Protein AF-A0A518HCB3-F1 (afdb_monomer_lite)

pLDDT: mean 85.53, std 12.48, range [46.75, 97.56]

Radius of gyration: 15.53 Å; chains: 1; bounding box: 43×27×36 Å

Foldseek 3Di:
DDDEPAFKDKAAAPPDPWDAGLQQRATFDKDGQDFDQPDDVCVVVVHTGGIIMTGHPCCPPPLSVVSVVLVVCLVPDPDPVVNVVSLVVSVVSSPVPPPPVRHDQRPVSD

Secondary structure (DSSP, 8-state):
---BTTTEEEE-TTT-S--B-TTT-PBPEEEEEEEE-SSHHHHHTT--EEEEEEE-TTTTSHHHHHHHHHHHHHHH-S-HHHHHHHHHHHHHHHHHHS-TTT-PPPTT--

Sequence (110 aa):
MHHKGYDIIYAEPGELDEARCRVCGTACDARRDVPTAAGLAESMAGSKRRRDVFTCPHAATEWHVLALKLVQEIERTPSKRLAELMRLDLRDLLSEHVPDDARHAPEWLG

Structure (mmCIF, N/CA/C/O backbone):
data_AF-A0A518HCB3-F1
#
_entry.id   AF-A0A518HCB3-F1
#
loop_
_atom_site.group_PDB
_atom_site.id
_atom_site.type_symbol
_atom_site.label_atom_id
_atom_site.label_alt_id
_atom_site.label_comp_id
_atom_site.label_asym_id
_atom_site.label_entity_id
_atom_site.label_seq_id
_atom_site.pdbx_PDB_ins_code
_atom_site.Cartn_x
_atom_site.Cartn_y
_atom_site.Cartn_z
_atom_site.occupancy
_atom_site.B_iso_or_equiv
_atom_site.auth_seq_id
_atom_site.auth_comp_id
_atom_site.auth_asym_id
_atom_site.auth_atom_id
_atom_site.pdbx_PDB_model_num
ATOM 1 N N . MET A 1 1 ? 2.689 8.974 -2.000 1.00 59.81 1 MET A N 1
ATOM 2 C CA . MET A 1 1 ? 4.049 8.770 -1.448 1.00 59.81 1 MET A CA 1
ATOM 3 C C . MET A 1 1 ? 4.224 7.275 -1.265 1.00 59.81 1 MET A C 1
ATOM 5 O O . MET A 1 1 ? 3.309 6.679 -0.720 1.00 59.81 1 MET A O 1
ATOM 9 N N . HIS A 1 2 ? 5.316 6.687 -1.757 1.00 77.81 2 HIS A N 1
ATOM 10 C CA . HIS A 1 2 ? 5.535 5.238 -1.682 1.00 77.81 2 HIS A CA 1
ATOM 11 C C . HIS A 1 2 ? 6.249 4.840 -0.385 1.00 77.81 2 HIS A C 1
ATOM 13 O O . HIS A 1 2 ? 7.169 5.532 0.056 1.00 77.81 2 HIS A O 1
ATOM 19 N N . HIS A 1 3 ? 5.857 3.712 0.195 1.00 82.00 3 HIS A N 1
ATOM 20 C CA . HIS A 1 3 ? 6.373 3.146 1.432 1.00 82.00 3 HIS A CA 1
ATOM 21 C C . HIS A 1 3 ? 7.077 1.824 1.143 1.00 82.00 3 HIS A C 1
ATOM 23 O O . HIS A 1 3 ? 6.462 0.803 0.811 1.00 82.00 3 HIS A O 1
ATOM 29 N N . LYS A 1 4 ? 8.408 1.867 1.265 1.00 82.38 4 LYS A N 1
ATOM 30 C CA . LYS A 1 4 ? 9.299 0.743 0.973 1.00 82.38 4 LYS A CA 1
ATOM 31 C C . LYS A 1 4 ? 8.882 -0.496 1.760 1.00 82.38 4 LYS A C 1
ATOM 33 O O . LYS A 1 4 ? 8.746 -0.438 2.976 1.00 82.38 4 LYS A O 1
ATOM 38 N N . GLY A 1 5 ? 8.723 -1.610 1.052 1.00 80.88 5 GLY A N 1
ATOM 39 C CA . GLY A 1 5 ? 8.338 -2.895 1.630 1.00 80.88 5 GLY A CA 1
ATOM 40 C C . GLY A 1 5 ? 6.830 -3.113 1.754 1.00 80.88 5 GLY A C 1
ATOM 41 O O . GLY A 1 5 ? 6.442 -4.239 2.035 1.00 80.88 5 GLY A O 1
ATOM 42 N N . TYR A 1 6 ? 5.996 -2.097 1.497 1.00 86.88 6 TYR A N 1
ATOM 43 C CA . TYR A 1 6 ? 4.535 -2.219 1.503 1.00 86.88 6 TYR A CA 1
ATOM 44 C C . TYR A 1 6 ? 3.956 -2.061 0.097 1.00 86.88 6 TYR A C 1
ATOM 46 O O . TYR A 1 6 ? 3.436 -3.016 -0.480 1.00 86.88 6 TYR A O 1
ATOM 54 N N . ASP A 1 7 ? 4.075 -0.847 -0.444 1.00 87.50 7 ASP A N 1
ATOM 55 C CA . ASP A 1 7 ? 3.473 -0.430 -1.716 1.00 87.50 7 ASP A CA 1
ATOM 56 C C . ASP A 1 7 ? 4.511 -0.240 -2.836 1.00 87.50 7 ASP A C 1
ATOM 58 O O . ASP A 1 7 ? 4.148 -0.031 -3.994 1.00 87.50 7 ASP A O 1
ATOM 62 N N . ILE A 1 8 ? 5.799 -0.348 -2.489 1.00 91.25 8 ILE A N 1
ATOM 63 C CA . ILE A 1 8 ? 6.925 -0.375 -3.418 1.00 91.25 8 ILE A CA 1
ATOM 64 C C . ILE A 1 8 ? 7.955 -1.419 -2.980 1.00 91.25 8 ILE A C 1
ATOM 66 O O . ILE A 1 8 ? 8.380 -1.462 -1.818 1.00 91.25 8 ILE A O 1
ATOM 70 N N . ILE A 1 9 ? 8.371 -2.259 -3.923 1.00 90.88 9 ILE A N 1
ATOM 71 C CA . ILE A 1 9 ? 9.330 -3.348 -3.727 1.00 90.88 9 ILE A CA 1
ATOM 72 C C . ILE A 1 9 ? 10.496 -3.132 -4.691 1.00 90.88 9 ILE A C 1
ATOM 74 O O . ILE A 1 9 ? 10.296 -2.800 -5.858 1.00 90.88 9 ILE A O 1
ATOM 78 N N . TYR A 1 10 ? 11.714 -3.308 -4.184 1.00 89.88 10 TYR A N 1
ATOM 79 C CA . TYR A 1 10 ? 12.944 -3.243 -4.966 1.00 89.88 10 TYR A CA 1
ATOM 80 C C . TYR A 1 10 ? 13.576 -4.628 -4.973 1.00 89.88 10 TYR A C 1
ATOM 82 O O . TYR A 1 10 ? 13.774 -5.189 -3.896 1.00 89.88 10 TYR A O 1
ATOM 90 N N . ALA A 1 11 ? 13.917 -5.132 -6.152 1.00 89.69 11 ALA A N 1
ATOM 91 C CA . ALA A 1 11 ? 14.587 -6.414 -6.336 1.00 89.69 11 ALA A CA 1
ATOM 92 C C . ALA A 1 11 ? 15.842 -6.239 -7.201 1.00 89.69 11 ALA A C 1
ATOM 94 O O . ALA A 1 11 ? 15.998 -5.221 -7.891 1.00 89.69 11 ALA A O 1
ATOM 95 N N . GLU A 1 12 ? 16.760 -7.198 -7.145 1.00 88.88 12 GLU A N 1
ATOM 96 C CA . GLU A 1 12 ? 17.837 -7.272 -8.131 1.00 88.88 12 GLU A CA 1
ATOM 97 C C . GLU A 1 12 ? 17.250 -7.553 -9.532 1.00 88.88 12 GLU A C 1
ATOM 99 O O . GLU A 1 12 ? 16.175 -8.153 -9.642 1.00 88.88 12 GLU A O 1
ATOM 104 N N . PRO A 1 13 ? 17.906 -7.100 -10.617 1.00 89.12 13 PRO A N 1
ATOM 105 C CA . PRO A 1 13 ? 17.405 -7.320 -11.970 1.00 89.12 13 PRO A CA 1
ATOM 106 C C . PRO A 1 13 ? 17.149 -8.805 -12.260 1.00 89.12 13 PRO A C 1
ATOM 108 O O . PRO A 1 13 ? 18.062 -9.626 -12.179 1.00 89.12 13 PRO A O 1
ATOM 111 N N . GLY A 1 14 ? 15.907 -9.144 -12.605 1.00 88.19 14 GLY A N 1
ATOM 112 C CA . GLY A 1 14 ? 15.481 -10.513 -12.90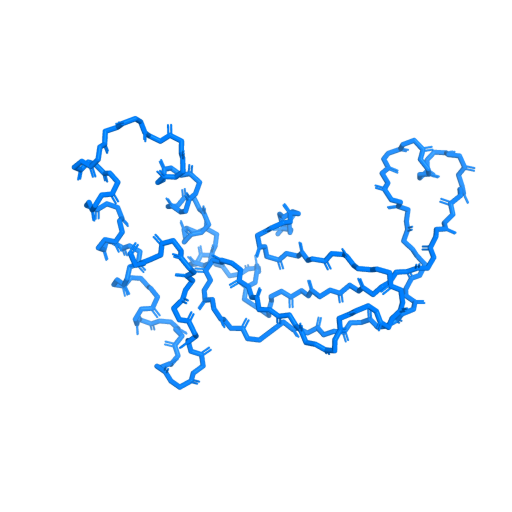9 1.00 88.19 14 GLY A CA 1
ATOM 113 C C . GLY A 1 14 ? 15.272 -11.424 -11.693 1.00 88.19 14 GLY A C 1
ATOM 114 O O . GLY A 1 14 ? 15.034 -12.611 -11.880 1.00 88.19 14 GLY A O 1
ATOM 115 N N . GLU A 1 15 ? 15.347 -10.910 -10.462 1.00 91.06 15 GLU A N 1
ATOM 116 C CA . GLU A 1 15 ? 15.122 -11.711 -9.246 1.00 91.06 15 GLU A CA 1
ATOM 117 C C . GLU A 1 15 ? 13.646 -12.087 -9.052 1.00 91.06 15 GLU A C 1
ATOM 119 O O . GLU A 1 15 ? 13.337 -13.191 -8.610 1.00 91.06 15 GLU A O 1
ATOM 124 N N . LEU A 1 16 ? 12.730 -11.170 -9.377 1.00 89.31 16 LEU A N 1
ATOM 125 C CA . LEU A 1 16 ? 11.286 -11.370 -9.246 1.00 89.31 16 LEU A CA 1
ATOM 126 C C . LEU A 1 16 ? 10.605 -11.167 -10.594 1.00 89.31 16 LEU A C 1
ATOM 128 O O . LEU A 1 16 ? 10.747 -10.106 -11.191 1.00 89.31 16 LEU A O 1
ATOM 132 N N . ASP A 1 17 ? 9.809 -12.121 -11.066 1.00 88.56 17 ASP A N 1
ATOM 133 C CA . ASP A 1 17 ? 9.012 -11.930 -12.288 1.00 88.56 17 ASP A CA 1
ATOM 134 C C . ASP A 1 17 ? 7.781 -11.051 -12.033 1.00 88.56 17 ASP A C 1
ATOM 136 O O . ASP A 1 17 ? 7.451 -10.170 -12.828 1.00 88.56 17 ASP A O 1
ATOM 140 N N . GLU A 1 18 ? 7.163 -11.218 -10.869 1.00 89.81 18 GLU A N 1
ATOM 141 C CA . GLU A 1 18 ? 5.994 -10.466 -10.436 1.00 89.81 18 GLU A CA 1
ATOM 142 C C . GLU A 1 18 ? 6.106 -10.130 -8.949 1.00 89.81 18 GLU A C 1
ATOM 144 O O . GLU A 1 18 ? 6.746 -10.836 -8.169 1.00 89.81 18 GLU A O 1
ATOM 149 N N . ALA A 1 19 ? 5.448 -9.048 -8.542 1.00 91.12 19 ALA A N 1
ATOM 150 C CA . ALA A 1 19 ? 5.301 -8.693 -7.141 1.00 91.12 19 ALA A CA 1
ATOM 151 C C . ALA A 1 19 ? 3.884 -8.187 -6.880 1.00 91.12 19 ALA A C 1
ATOM 153 O O . ALA A 1 19 ? 3.231 -7.626 -7.762 1.00 91.12 19 ALA A O 1
ATOM 154 N N . ARG A 1 20 ? 3.416 -8.367 -5.647 1.00 90.81 20 ARG A N 1
ATOM 155 C CA . ARG A 1 20 ? 2.103 -7.901 -5.197 1.00 90.81 20 ARG A CA 1
ATOM 156 C C . ARG A 1 20 ? 2.253 -6.901 -4.068 1.00 90.81 20 ARG A C 1
ATOM 158 O O . ARG A 1 20 ? 3.183 -6.987 -3.265 1.00 90.81 20 ARG A O 1
ATOM 165 N N . CYS A 1 21 ? 1.320 -5.961 -4.003 1.00 91.81 21 CYS A N 1
ATOM 166 C CA . CYS A 1 21 ? 1.261 -4.995 -2.921 1.00 91.81 21 CYS A CA 1
ATOM 167 C C . CYS A 1 21 ? 0.950 -5.712 -1.603 1.00 91.81 21 CYS A C 1
ATOM 169 O O . CYS A 1 21 ? -0.033 -6.448 -1.516 1.00 91.81 21 CYS A O 1
ATOM 171 N N . ARG A 1 22 ? 1.731 -5.453 -0.549 1.00 90.69 22 ARG A N 1
ATOM 172 C CA . ARG A 1 22 ? 1.487 -6.059 0.773 1.00 90.69 22 ARG A CA 1
ATOM 173 C C . ARG A 1 22 ? 0.306 -5.445 1.523 1.00 90.69 22 ARG A C 1
ATOM 175 O O . ARG A 1 22 ? -0.071 -5.965 2.566 1.00 90.69 22 ARG A O 1
ATOM 182 N N . VAL A 1 23 ? -0.248 -4.346 1.005 1.00 92.62 23 VAL A N 1
ATOM 183 C CA . VAL A 1 23 ? -1.405 -3.641 1.574 1.00 92.62 23 VAL A CA 1
ATOM 184 C C . VAL A 1 23 ? -2.705 -4.156 0.967 1.00 92.62 23 VAL A C 1
ATOM 186 O O . VAL A 1 23 ? -3.590 -4.584 1.696 1.00 92.62 23 VAL A O 1
ATOM 189 N N . CYS A 1 24 ? -2.822 -4.126 -0.363 1.00 92.50 24 CYS A N 1
ATOM 190 C CA . CYS A 1 24 ? -4.080 -4.414 -1.055 1.00 92.50 24 CYS A CA 1
ATOM 191 C C . CYS A 1 24 ? -4.086 -5.714 -1.876 1.00 92.50 24 CYS A C 1
ATOM 193 O O . CYS A 1 24 ? -5.132 -6.095 -2.393 1.00 92.50 24 CYS A O 1
ATOM 195 N N . GLY A 1 25 ? -2.942 -6.388 -2.031 1.00 90.31 25 GLY A N 1
ATOM 196 C CA . GLY A 1 25 ? -2.836 -7.651 -2.774 1.00 90.31 25 GLY A CA 1
ATOM 197 C C . GLY A 1 25 ? -2.830 -7.525 -4.305 1.00 90.31 25 GLY A C 1
ATOM 198 O O . GLY A 1 25 ? -2.568 -8.520 -4.991 1.00 90.31 25 GLY A O 1
ATOM 199 N N . THR A 1 26 ? -3.069 -6.324 -4.846 1.00 92.06 26 THR A N 1
ATOM 200 C CA . THR A 1 26 ? -3.022 -6.039 -6.289 1.00 92.06 26 THR A CA 1
ATOM 201 C C . THR A 1 26 ? -1.625 -6.300 -6.858 1.00 92.06 26 THR A C 1
ATOM 203 O O . THR A 1 26 ? -0.614 -6.053 -6.190 1.00 92.06 26 THR A O 1
ATOM 206 N N . ALA A 1 27 ? -1.563 -6.784 -8.102 1.00 92.44 27 ALA A N 1
ATOM 207 C CA . ALA A 1 27 ? -0.316 -6.892 -8.854 1.00 92.44 27 ALA A CA 1
ATOM 208 C C . ALA A 1 27 ? 0.340 -5.510 -9.019 1.00 92.44 27 ALA A C 1
ATOM 210 O O . ALA A 1 27 ? -0.328 -4.520 -9.319 1.00 92.44 27 ALA A O 1
ATOM 211 N N . CYS A 1 28 ? 1.647 -5.442 -8.783 1.00 92.88 28 CYS A N 1
ATOM 212 C CA . CYS A 1 28 ? 2.411 -4.210 -8.907 1.00 92.88 28 CYS A CA 1
ATOM 213 C C . CYS A 1 28 ? 2.870 -3.979 -10.351 1.00 92.88 28 CYS A C 1
ATOM 215 O O . CYS A 1 28 ? 3.271 -4.913 -11.044 1.00 92.88 28 CYS A O 1
ATOM 217 N N . ASP A 1 29 ? 2.937 -2.710 -10.749 1.00 93.38 29 ASP A N 1
ATO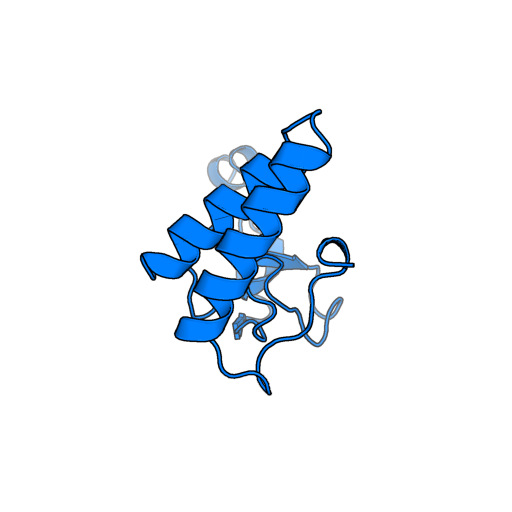M 218 C CA . ASP A 1 29 ? 3.556 -2.294 -12.002 1.00 93.38 29 ASP A CA 1
ATOM 219 C C . ASP A 1 29 ? 5.075 -2.470 -11.906 1.00 93.38 29 ASP A C 1
ATOM 221 O O . ASP A 1 29 ? 5.740 -1.823 -11.086 1.00 93.38 29 ASP A O 1
ATOM 225 N N . ALA A 1 30 ? 5.626 -3.348 -12.744 1.00 93.25 30 ALA A N 1
ATOM 226 C CA . ALA A 1 30 ? 7.053 -3.634 -12.794 1.00 93.25 30 ALA A CA 1
ATOM 227 C C . ALA A 1 30 ? 7.783 -2.660 -13.729 1.00 93.25 30 ALA A C 1
ATOM 229 O O . ALA A 1 30 ? 7.462 -2.530 -14.911 1.00 93.25 30 ALA A O 1
ATOM 230 N N . ARG A 1 31 ? 8.828 -2.012 -13.218 1.00 91.56 31 ARG A N 1
ATOM 231 C CA . ARG A 1 31 ? 9.801 -1.251 -14.005 1.00 91.56 31 ARG A CA 1
ATOM 232 C C . ARG A 1 31 ? 11.151 -1.935 -13.889 1.00 91.56 31 ARG A C 1
ATOM 234 O O . ARG A 1 31 ? 11.705 -2.017 -12.796 1.00 91.56 31 ARG A O 1
ATOM 241 N N . ARG A 1 32 ? 11.655 -2.435 -15.015 1.00 90.75 32 ARG A N 1
ATOM 242 C CA . ARG A 1 32 ? 12.880 -3.234 -15.070 1.00 90.75 32 ARG A CA 1
ATOM 243 C C . ARG A 1 32 ? 14.120 -2.374 -15.241 1.00 90.75 32 ARG A C 1
ATOM 245 O O . ARG A 1 32 ? 14.071 -1.354 -15.928 1.00 90.75 32 ARG A O 1
ATOM 252 N N . ASP A 1 33 ? 15.220 -2.833 -14.655 1.00 86.31 33 ASP A N 1
ATOM 253 C CA . ASP A 1 33 ? 16.570 -2.323 -14.889 1.00 86.31 33 ASP A CA 1
ATOM 254 C C . ASP A 1 33 ? 16.708 -0.803 -14.649 1.00 86.31 33 ASP A C 1
ATOM 256 O O . ASP A 1 33 ? 17.431 -0.077 -15.337 1.00 86.31 33 ASP A O 1
ATOM 260 N N . VAL A 1 34 ? 15.983 -0.292 -13.649 1.00 86.06 34 VAL A N 1
ATOM 261 C CA . VAL A 1 34 ? 15.906 1.139 -13.350 1.00 86.06 34 VAL A CA 1
ATOM 262 C C . VAL A 1 34 ? 17.122 1.558 -12.521 1.00 86.06 34 VAL A C 1
ATOM 264 O O . VAL A 1 34 ? 17.365 0.988 -11.450 1.00 86.06 34 VAL A O 1
ATOM 267 N N . PRO A 1 35 ? 17.881 2.587 -12.944 1.00 82.50 35 PRO A N 1
ATOM 268 C CA . PRO A 1 35 ? 18.987 3.113 -12.158 1.00 82.50 35 PRO A CA 1
ATOM 269 C C . PRO A 1 35 ? 18.445 3.811 -10.907 1.00 82.50 35 PRO A C 1
ATOM 271 O O . PRO A 1 35 ? 17.949 4.937 -10.963 1.00 82.50 35 PRO A O 1
ATOM 274 N N . THR A 1 36 ? 18.577 3.142 -9.768 1.00 74.38 36 THR A N 1
ATOM 275 C CA . THR A 1 36 ? 18.013 3.562 -8.489 1.00 74.38 36 THR A CA 1
ATOM 276 C C . THR A 1 36 ? 19.133 3.666 -7.460 1.00 74.38 36 THR A C 1
ATOM 278 O O . THR A 1 36 ? 19.940 2.752 -7.295 1.00 74.38 36 THR A O 1
ATOM 281 N N . ALA A 1 37 ? 19.205 4.787 -6.748 1.00 70.12 37 ALA A N 1
ATOM 282 C CA . ALA A 1 37 ? 20.074 4.868 -5.581 1.00 70.12 37 ALA A CA 1
ATOM 283 C C . ALA A 1 37 ? 19.468 4.004 -4.463 1.00 70.12 37 ALA A C 1
ATOM 285 O O . ALA A 1 37 ? 18.296 4.177 -4.124 1.00 70.12 37 ALA A O 1
ATOM 286 N N . ALA A 1 38 ? 20.222 3.061 -3.887 1.00 64.81 38 ALA A N 1
ATOM 287 C CA . ALA A 1 38 ? 19.667 2.128 -2.900 1.00 64.81 38 ALA A CA 1
ATOM 288 C C . ALA A 1 38 ? 19.401 2.777 -1.526 1.00 64.81 38 ALA A C 1
ATOM 290 O O . ALA A 1 38 ? 18.817 2.141 -0.644 1.00 64.81 38 ALA A O 1
ATOM 291 N N . GLY A 1 39 ? 19.795 4.040 -1.341 1.00 65.69 39 GLY A N 1
ATOM 292 C CA . GLY A 1 39 ? 19.559 4.827 -0.136 1.00 65.69 39 GLY A CA 1
ATOM 293 C C . GLY A 1 39 ? 20.190 6.217 -0.211 1.00 65.69 39 GLY A C 1
ATOM 294 O O . GLY A 1 39 ? 20.838 6.568 -1.195 1.00 65.69 39 GLY A O 1
ATOM 295 N N . LEU A 1 40 ? 20.023 7.001 0.858 1.00 60.50 40 LEU A N 1
ATOM 296 C CA . LEU A 1 40 ? 20.483 8.394 0.935 1.00 60.50 40 LEU A CA 1
ATOM 297 C C . LEU A 1 40 ? 21.995 8.538 0.686 1.00 60.50 40 LEU A C 1
ATOM 299 O O . LEU A 1 40 ? 22.413 9.434 -0.042 1.00 60.50 40 LEU A O 1
ATOM 303 N N . ALA A 1 41 ? 22.800 7.625 1.237 1.00 62.16 41 ALA A N 1
ATOM 304 C CA . ALA A 1 41 ? 24.252 7.632 1.070 1.00 62.16 41 ALA A CA 1
ATOM 305 C C . ALA A 1 41 ? 24.683 7.398 -0.391 1.00 62.16 41 ALA A C 1
ATOM 307 O O . ALA A 1 41 ? 25.559 8.099 -0.889 1.00 62.16 41 ALA A O 1
ATOM 308 N N . GLU A 1 42 ? 24.041 6.466 -1.103 1.00 66.12 42 GLU A N 1
ATOM 309 C CA . GLU A 1 42 ? 24.325 6.220 -2.524 1.00 66.12 42 GLU A CA 1
ATOM 310 C C . GLU A 1 42 ? 23.833 7.379 -3.407 1.00 66.12 42 GLU A C 1
ATOM 312 O O . GLU A 1 42 ? 24.550 7.791 -4.318 1.00 66.12 42 GLU A O 1
ATOM 317 N N . SER A 1 43 ? 22.676 7.976 -3.083 1.00 67.19 43 SER A N 1
ATOM 318 C CA . SER A 1 43 ? 22.167 9.178 -3.760 1.00 67.19 43 SER A CA 1
ATOM 319 C C . SER A 1 43 ? 23.149 10.343 -3.664 1.00 67.19 43 SER A C 1
ATOM 321 O O . SER A 1 43 ? 23.411 11.010 -4.662 1.00 67.19 43 SER A O 1
ATOM 323 N N . MET A 1 44 ? 23.709 10.578 -2.473 1.00 70.81 44 MET A N 1
ATOM 324 C CA . MET A 1 44 ? 24.703 11.629 -2.244 1.00 70.81 44 MET A CA 1
ATOM 325 C C . MET A 1 44 ? 26.048 11.319 -2.907 1.00 70.81 44 MET A C 1
ATOM 327 O O . MET A 1 44 ? 26.705 12.227 -3.404 1.00 70.81 44 MET A O 1
ATOM 331 N N . ALA A 1 45 ? 26.447 10.046 -2.941 1.00 74.75 45 ALA A N 1
ATOM 332 C CA . ALA A 1 45 ? 27.673 9.596 -3.596 1.00 74.75 45 ALA A CA 1
ATOM 333 C C . ALA A 1 45 ? 27.556 9.511 -5.132 1.00 74.75 45 ALA A C 1
ATOM 335 O O . ALA A 1 45 ? 28.526 9.152 -5.796 1.00 74.75 45 ALA A O 1
ATOM 336 N N . GLY A 1 46 ? 26.378 9.783 -5.709 1.00 68.31 46 GLY A N 1
ATOM 337 C CA . GLY A 1 46 ? 26.121 9.646 -7.146 1.00 68.31 46 GLY A CA 1
ATOM 338 C C . GLY A 1 46 ? 26.167 8.201 -7.658 1.00 68.31 46 GLY A C 1
ATOM 339 O O . GLY A 1 46 ? 26.115 7.977 -8.868 1.00 68.31 46 GLY A O 1
ATOM 340 N N . SER A 1 47 ? 26.245 7.218 -6.758 1.00 70.38 47 SER A N 1
ATOM 341 C CA . SER A 1 47 ? 26.277 5.801 -7.102 1.00 70.38 47 SER A CA 1
ATOM 342 C C . SER A 1 47 ? 24.853 5.305 -7.326 1.00 70.38 47 SER A C 1
ATOM 344 O O . SER A 1 47 ? 23.981 5.466 -6.472 1.00 70.38 47 SER A O 1
ATOM 346 N N . LYS A 1 48 ? 24.593 4.721 -8.497 1.00 72.69 48 LYS A N 1
ATOM 347 C CA . LYS A 1 48 ? 23.291 4.141 -8.842 1.00 72.69 48 LYS A CA 1
ATOM 348 C C . LYS A 1 48 ? 23.479 2.667 -9.139 1.00 72.69 48 LYS A C 1
ATOM 350 O O . LYS A 1 48 ? 24.292 2.311 -9.990 1.00 72.69 48 LYS A O 1
ATOM 355 N N . ARG A 1 49 ? 22.692 1.821 -8.480 1.00 81.19 49 ARG A N 1
ATOM 356 C CA . ARG A 1 49 ? 22.565 0.409 -8.849 1.00 81.19 49 ARG A CA 1
ATOM 357 C C . ARG A 1 49 ? 21.342 0.248 -9.735 1.00 81.19 49 ARG A C 1
ATOM 359 O O . ARG A 1 49 ? 20.353 0.958 -9.559 1.00 81.19 49 ARG A O 1
ATOM 366 N N . ARG A 1 50 ? 21.399 -0.660 -10.703 1.00 85.56 50 ARG A N 1
ATOM 367 C CA . ARG A 1 50 ? 20.194 -1.023 -11.451 1.00 85.56 50 ARG A CA 1
ATOM 368 C C . ARG A 1 50 ? 19.374 -1.995 -10.618 1.00 85.56 50 ARG A C 1
ATOM 370 O O . ARG A 1 50 ? 19.941 -2.885 -9.993 1.00 85.56 50 ARG A O 1
ATOM 377 N N . ARG A 1 51 ? 18.069 -1.762 -10.551 1.00 88.25 51 ARG A N 1
ATOM 378 C CA . ARG A 1 51 ? 17.119 -2.579 -9.797 1.00 88.25 51 ARG A CA 1
ATOM 379 C C . ARG A 1 51 ? 15.809 -2.671 -10.549 1.00 88.25 51 ARG A C 1
ATOM 381 O O . ARG A 1 51 ? 15.431 -1.737 -11.258 1.00 88.25 51 ARG A O 1
ATOM 388 N N . ASP A 1 52 ? 15.095 -3.752 -10.301 1.00 91.69 52 ASP A N 1
ATOM 389 C CA . ASP A 1 52 ? 13.696 -3.842 -10.675 1.00 91.69 52 ASP A CA 1
ATOM 390 C C . ASP A 1 52 ? 12.849 -3.200 -9.575 1.00 91.69 52 ASP A C 1
ATOM 392 O O . ASP A 1 52 ? 13.077 -3.408 -8.379 1.00 91.69 52 ASP A O 1
ATOM 396 N N . VAL A 1 53 ? 11.901 -2.360 -9.983 1.00 91.88 53 VAL A N 1
ATOM 397 C CA . VAL A 1 53 ? 11.041 -1.582 -9.090 1.00 91.88 53 VAL A CA 1
ATOM 398 C C . VAL A 1 53 ? 9.597 -1.959 -9.358 1.00 91.88 53 VAL A C 1
ATOM 400 O O . VAL A 1 53 ? 9.089 -1.741 -10.455 1.00 91.88 53 VAL A O 1
ATOM 403 N N . PHE A 1 54 ? 8.921 -2.473 -8.341 1.00 93.88 54 PHE A N 1
ATOM 404 C CA . PHE A 1 54 ? 7.517 -2.858 -8.404 1.00 93.88 54 PHE A CA 1
ATOM 405 C C . PHE A 1 54 ? 6.707 -1.889 -7.565 1.00 93.88 54 PHE A C 1
ATOM 407 O O . PHE A 1 54 ? 6.978 -1.742 -6.375 1.00 93.88 54 PHE A O 1
ATOM 414 N N . THR A 1 55 ? 5.732 -1.221 -8.169 1.00 93.75 55 THR A N 1
ATOM 415 C CA . THR A 1 55 ? 4.933 -0.189 -7.497 1.00 93.75 55 THR A CA 1
ATOM 416 C C . THR A 1 55 ? 3.453 -0.535 -7.546 1.00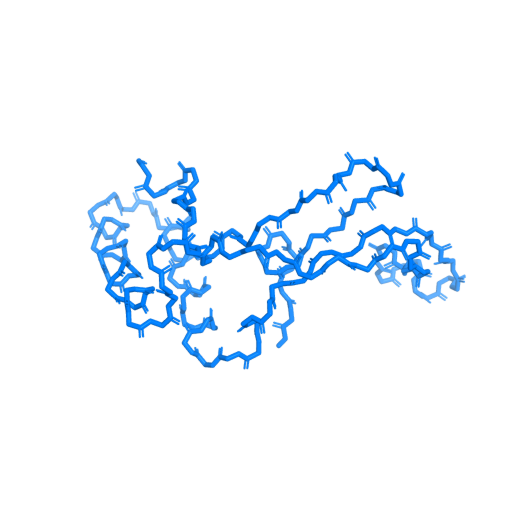 93.75 55 THR A C 1
ATOM 418 O O . THR A 1 55 ? 2.935 -0.882 -8.602 1.00 93.75 55 THR A O 1
ATOM 421 N N . CYS A 1 56 ? 2.756 -0.422 -6.418 1.00 94.25 56 CYS A N 1
ATOM 422 C CA . CYS A 1 56 ? 1.309 -0.589 -6.385 1.00 94.25 56 CYS A CA 1
ATOM 423 C C . CYS A 1 56 ? 0.630 0.528 -7.204 1.00 94.25 56 CYS A C 1
ATOM 425 O O . CYS A 1 56 ? 0.881 1.708 -6.923 1.00 94.25 56 CYS A O 1
ATOM 427 N N . PRO A 1 57 ? -0.279 0.199 -8.143 1.00 93.50 57 PRO A N 1
ATOM 428 C CA . PRO A 1 57 ? -0.978 1.202 -8.954 1.00 93.50 57 PRO A CA 1
ATOM 429 C C . PRO A 1 57 ? -1.873 2.122 -8.108 1.00 93.50 57 PRO A C 1
ATOM 431 O O . PRO A 1 57 ? -2.177 3.248 -8.496 1.00 93.50 57 PRO A O 1
ATOM 434 N N . HIS A 1 58 ? -2.265 1.673 -6.913 1.00 93.62 58 HIS A N 1
ATOM 435 C CA . HIS A 1 58 ? -3.139 2.413 -6.008 1.00 93.62 58 HIS A CA 1
ATOM 436 C C . HIS A 1 58 ? -2.393 3.224 -4.943 1.00 93.62 58 HIS A C 1
ATOM 438 O O . HIS A 1 58 ? -3.042 3.916 -4.163 1.00 93.62 58 HIS A O 1
ATOM 444 N N . ALA A 1 59 ? -1.056 3.200 -4.904 1.00 90.94 59 ALA A N 1
ATOM 445 C CA . ALA A 1 59 ? -0.263 3.790 -3.815 1.00 90.94 59 ALA A CA 1
ATOM 446 C C . ALA A 1 59 ? -0.509 5.295 -3.569 1.00 90.94 59 ALA A C 1
ATOM 448 O O . ALA A 1 59 ? -0.213 5.809 -2.491 1.00 90.94 59 ALA A O 1
ATOM 449 N N . ALA A 1 60 ? -1.020 6.023 -4.566 1.00 89.88 60 ALA A N 1
ATOM 450 C CA . ALA A 1 60 ? -1.338 7.448 -4.458 1.00 89.88 60 ALA A CA 1
ATOM 451 C C . ALA A 1 60 ? -2.795 7.740 -4.050 1.00 89.88 60 ALA A C 1
ATOM 453 O O . ALA A 1 60 ? -3.139 8.902 -3.849 1.00 89.88 60 ALA A O 1
ATOM 454 N N . THR A 1 61 ? -3.646 6.720 -3.941 1.00 94.12 61 THR A N 1
ATOM 455 C CA . THR A 1 61 ? -5.062 6.889 -3.591 1.00 94.12 61 THR A CA 1
ATOM 456 C C . THR A 1 61 ? -5.251 7.022 -2.082 1.00 94.12 61 THR A C 1
ATOM 458 O O . THR A 1 61 ? -4.530 6.407 -1.294 1.00 94.12 61 THR A O 1
ATOM 461 N N . GLU A 1 62 ? -6.235 7.820 -1.664 1.00 95.25 62 GLU A N 1
ATOM 462 C CA . GLU A 1 62 ? -6.490 8.084 -0.242 1.00 95.25 62 GLU A CA 1
ATOM 463 C C . GLU A 1 62 ? -6.874 6.817 0.526 1.00 95.25 62 GLU A C 1
ATOM 465 O O . GLU A 1 62 ? -6.346 6.572 1.613 1.00 95.25 62 GLU A O 1
ATOM 470 N N . TRP A 1 63 ? -7.721 5.968 -0.067 1.00 95.44 63 TRP A N 1
ATOM 471 C CA . TRP A 1 63 ? -8.113 4.694 0.535 1.00 95.44 63 TRP A CA 1
ATOM 472 C C . TRP A 1 63 ? -6.906 3.776 0.744 1.00 95.44 63 TRP A C 1
ATOM 474 O O . TRP A 1 63 ? -6.795 3.131 1.781 1.00 95.44 63 TRP A O 1
ATOM 484 N N . HIS A 1 64 ? -5.947 3.755 -0.188 1.00 95.62 64 HIS A N 1
ATOM 485 C CA . HIS A 1 64 ? -4.759 2.916 -0.058 1.00 95.62 64 HIS A CA 1
ATOM 486 C C . HIS A 1 64 ? -3.811 3.450 1.019 1.00 95.62 64 HIS A C 1
ATOM 488 O O . HIS A 1 64 ? -3.180 2.678 1.739 1.00 95.62 64 HIS A O 1
ATOM 494 N N . VAL A 1 65 ? -3.715 4.774 1.169 1.00 94.56 65 VAL A N 1
ATOM 495 C CA . VAL A 1 65 ? -2.972 5.393 2.277 1.00 94.56 65 VAL A CA 1
ATOM 496 C C . VAL A 1 65 ? -3.611 5.037 3.621 1.00 94.56 65 VAL A C 1
ATOM 498 O O . VAL A 1 65 ? -2.891 4.768 4.583 1.00 94.56 65 VAL A O 1
ATOM 501 N N . LEU A 1 66 ? -4.942 5.005 3.703 1.00 95.69 66 LEU A N 1
ATOM 502 C CA . LEU A 1 66 ? -5.650 4.556 4.901 1.00 95.69 66 LEU A CA 1
ATOM 503 C C . LEU A 1 66 ? -5.415 3.062 5.170 1.00 95.69 66 LEU A C 1
ATOM 505 O O . LEU A 1 66 ? -5.054 2.700 6.289 1.00 95.69 66 LEU A O 1
ATOM 509 N N . ALA A 1 67 ? -5.531 2.219 4.145 1.00 95.8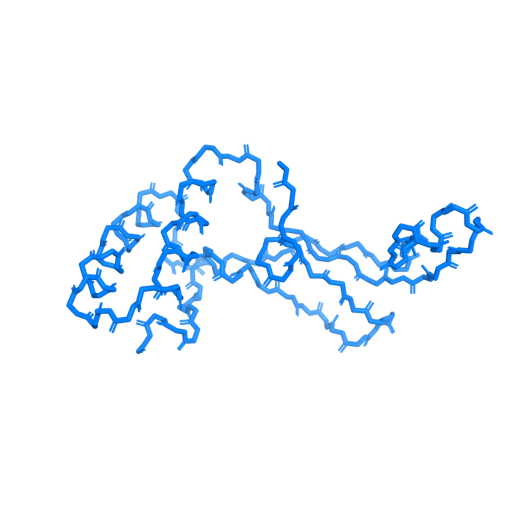1 67 ALA A N 1
ATOM 510 C CA . ALA A 1 67 ? -5.261 0.788 4.236 1.00 95.81 67 ALA A CA 1
ATOM 511 C C . ALA A 1 67 ? -3.836 0.517 4.741 1.00 95.81 67 ALA A C 1
ATOM 513 O O . ALA A 1 67 ? -3.644 -0.281 5.653 1.00 95.81 67 ALA A O 1
ATOM 514 N N . LEU A 1 68 ? -2.841 1.243 4.221 1.00 95.00 68 LEU A N 1
ATOM 515 C CA . LEU A 1 68 ? -1.457 1.159 4.685 1.00 95.00 68 LEU A CA 1
ATOM 516 C C . LEU A 1 68 ? -1.329 1.479 6.179 1.00 95.00 68 LEU A C 1
ATOM 518 O O . LEU A 1 68 ? -0.626 0.767 6.894 1.00 95.00 68 LEU A O 1
ATOM 522 N N . LYS A 1 69 ? -1.995 2.536 6.658 1.00 95.62 69 LYS A N 1
ATOM 523 C CA . LYS A 1 69 ? -1.982 2.882 8.086 1.00 95.62 69 LYS A CA 1
ATOM 524 C C . LYS A 1 69 ? -2.560 1.746 8.921 1.00 95.62 69 LYS A C 1
ATOM 526 O O . LYS A 1 69 ? -1.945 1.376 9.912 1.00 95.62 69 LYS A O 1
ATOM 531 N N . LEU A 1 70 ? -3.680 1.154 8.501 1.00 96.06 70 LEU A N 1
ATOM 532 C CA . LEU A 1 70 ? -4.262 -0.003 9.186 1.00 96.06 70 LEU A CA 1
ATOM 533 C C . LEU A 1 70 ? -3.270 -1.171 9.255 1.00 96.06 70 LEU A C 1
ATOM 535 O O . LEU A 1 70 ? -3.072 -1.716 10.335 1.00 96.06 70 LEU A O 1
ATOM 539 N N . VAL A 1 71 ? -2.582 -1.503 8.154 1.00 95.19 71 VAL A N 1
ATOM 540 C CA . VAL A 1 71 ? -1.542 -2.555 8.145 1.00 95.19 71 VAL A CA 1
ATOM 541 C C . VAL A 1 71 ? -0.453 -2.266 9.179 1.00 95.19 71 VAL A C 1
ATOM 543 O O . VAL A 1 71 ? -0.132 -3.118 10.002 1.00 95.19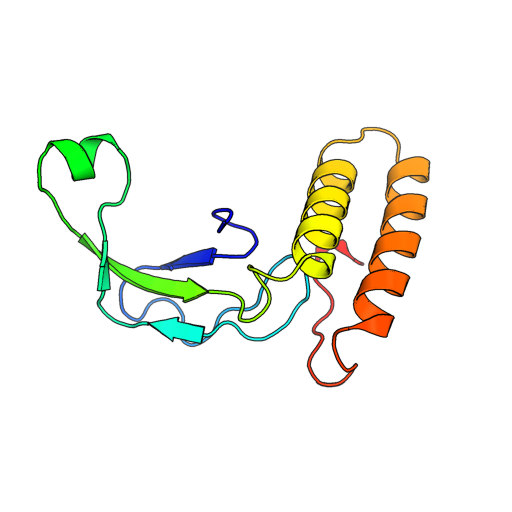 71 VAL A O 1
ATOM 546 N N . GLN A 1 72 ? 0.083 -1.045 9.179 1.00 94.31 72 GLN A N 1
ATOM 547 C CA . GLN A 1 72 ? 1.146 -0.645 10.103 1.00 94.31 72 GLN A CA 1
ATOM 548 C C . GLN A 1 72 ? 0.689 -0.677 11.568 1.00 94.31 72 GLN A C 1
ATOM 550 O O . GLN A 1 72 ? 1.460 -1.054 12.450 1.00 94.31 72 GLN A O 1
ATOM 555 N N . GLU A 1 73 ? -0.556 -0.294 11.850 1.00 96.31 73 GLU A N 1
ATOM 556 C CA . GLU A 1 73 ? -1.135 -0.374 13.193 1.00 96.31 73 GLU A CA 1
ATOM 557 C C . GLU A 1 73 ? -1.353 -1.824 13.645 1.00 96.31 73 GLU A C 1
ATOM 559 O O . GLU A 1 73 ? -1.065 -2.152 14.798 1.00 96.31 73 GLU A O 1
ATOM 564 N N . ILE A 1 74 ? -1.803 -2.703 12.743 1.00 95.44 74 ILE A N 1
ATOM 565 C CA . ILE A 1 74 ? -1.954 -4.146 12.990 1.00 95.44 74 ILE A CA 1
ATOM 566 C C . ILE A 1 74 ? -0.601 -4.773 13.338 1.00 95.44 74 ILE A C 1
ATOM 568 O O . ILE A 1 74 ? -0.515 -5.535 14.298 1.00 95.44 74 ILE A O 1
ATOM 572 N N . GLU A 1 75 ? 0.456 -4.437 12.598 1.00 93.19 75 GLU A N 1
ATOM 573 C CA . GLU A 1 75 ? 1.812 -4.942 12.846 1.00 93.19 75 GLU A CA 1
ATOM 574 C C . GLU A 1 75 ? 2.419 -4.390 14.145 1.00 93.19 75 GLU A C 1
ATOM 576 O O . GLU A 1 75 ? 3.187 -5.080 14.817 1.00 93.19 75 GLU A O 1
ATOM 581 N N . ARG A 1 76 ? 2.085 -3.148 14.516 1.00 95.56 76 ARG A N 1
ATOM 582 C CA . ARG A 1 76 ? 2.643 -2.482 15.701 1.00 95.56 76 ARG A CA 1
ATOM 583 C C . ARG A 1 76 ? 1.930 -2.854 16.998 1.00 95.56 76 ARG A C 1
ATOM 585 O O . ARG A 1 76 ? 2.550 -2.827 18.062 1.00 95.56 76 ARG A O 1
ATOM 592 N N . THR A 1 77 ? 0.626 -3.116 16.953 1.00 95.38 77 THR A N 1
ATOM 593 C CA . THR A 1 77 ? -0.162 -3.290 18.176 1.00 95.38 77 THR A CA 1
ATOM 594 C C . THR A 1 77 ? 0.154 -4.619 18.873 1.00 95.38 77 THR A C 1
ATOM 596 O O . THR A 1 77 ? 0.108 -5.680 18.252 1.00 95.38 77 THR A O 1
ATOM 599 N N . PRO A 1 78 ? 0.416 -4.621 20.193 1.00 95.88 78 PRO A N 1
ATOM 600 C CA . PRO A 1 78 ? 0.582 -5.866 20.942 1.00 95.88 78 PRO A CA 1
ATOM 601 C C . PRO A 1 78 ? -0.763 -6.552 21.243 1.00 95.88 78 PRO A C 1
ATOM 603 O O . PRO A 1 78 ? -0.798 -7.712 21.659 1.00 95.88 78 PRO A O 1
ATOM 606 N N . SER A 1 79 ? -1.887 -5.842 21.082 1.00 97.56 79 SER A N 1
ATOM 607 C CA . SER A 1 79 ? -3.217 -6.358 21.403 1.00 97.56 79 SER A CA 1
ATOM 608 C C . SER A 1 79 ? -3.812 -7.113 20.221 1.00 97.56 79 SER A C 1
ATOM 610 O O . SER A 1 79 ? -4.275 -6.511 19.253 1.00 97.56 79 SER A O 1
ATOM 612 N N . LYS A 1 80 ? -3.892 -8.441 20.350 1.00 95.25 80 LYS A N 1
ATOM 613 C CA . LYS A 1 80 ? -4.486 -9.322 19.329 1.00 95.25 80 LYS A CA 1
ATOM 614 C C . LYS A 1 80 ? -5.917 -8.925 18.956 1.00 95.25 80 LYS A C 1
ATOM 616 O O . LYS A 1 80 ? -6.255 -8.911 17.783 1.00 95.25 80 LYS A O 1
ATOM 621 N N . ARG A 1 81 ? -6.729 -8.530 19.943 1.00 97.38 81 ARG A N 1
ATOM 622 C CA . ARG A 1 81 ? -8.125 -8.119 19.715 1.00 97.38 81 ARG A CA 1
ATOM 623 C C . ARG A 1 81 ? -8.234 -6.812 18.936 1.00 97.38 81 ARG A C 1
ATOM 625 O O . ARG A 1 81 ? -9.105 -6.686 18.086 1.00 97.38 81 ARG A O 1
ATOM 632 N N . LEU A 1 82 ? -7.357 -5.844 19.217 1.00 97.06 82 LEU A N 1
ATOM 633 C CA . LEU A 1 82 ? -7.333 -4.600 18.444 1.00 97.06 82 LEU A CA 1
ATOM 634 C C . LEU A 1 82 ? -6.840 -4.860 17.019 1.00 97.06 82 LEU A C 1
ATOM 636 O O . LEU A 1 82 ? -7.418 -4.325 16.082 1.00 97.06 82 LEU A O 1
ATOM 640 N N . ALA A 1 83 ? -5.826 -5.716 16.850 1.00 95.94 83 ALA A N 1
ATOM 641 C CA . ALA A 1 83 ? -5.370 -6.142 15.529 1.00 95.94 83 ALA A CA 1
ATOM 642 C C . ALA A 1 83 ? -6.491 -6.816 14.723 1.00 95.94 83 ALA A C 1
ATOM 644 O O . ALA A 1 83 ? -6.683 -6.490 13.559 1.00 95.94 83 ALA A O 1
ATOM 645 N N . GLU A 1 84 ? -7.258 -7.723 15.331 1.00 95.62 84 GLU A N 1
ATOM 646 C CA . GLU A 1 84 ? -8.403 -8.372 14.681 1.00 95.62 84 GLU A CA 1
ATOM 647 C C . GLU A 1 84 ? -9.477 -7.370 14.254 1.00 95.62 84 GLU A C 1
ATOM 649 O O . GLU A 1 84 ? -9.978 -7.467 13.139 1.00 95.62 84 GLU A O 1
ATOM 654 N N . LEU A 1 85 ? -9.787 -6.382 15.095 1.00 96.94 85 LEU A N 1
ATOM 655 C CA . LEU A 1 85 ? -10.778 -5.358 14.768 1.00 96.94 85 LEU A CA 1
ATOM 656 C C . LEU A 1 85 ? -10.311 -4.478 13.597 1.00 96.94 85 LEU A C 1
ATOM 658 O O . LEU A 1 85 ? -11.045 -4.304 12.633 1.00 96.94 85 LEU A O 1
ATOM 662 N N . MET A 1 86 ? -9.049 -4.045 13.606 1.00 96.81 86 MET A N 1
ATOM 663 C CA . MET A 1 86 ? -8.465 -3.296 12.485 1.00 96.81 86 MET A CA 1
ATOM 664 C C . MET A 1 86 ? -8.356 -4.128 11.197 1.00 96.81 86 MET A C 1
ATOM 666 O O . MET A 1 86 ? -8.438 -3.578 10.102 1.00 96.81 86 MET A O 1
ATOM 670 N N . ARG A 1 87 ? -8.180 -5.455 11.293 1.00 94.69 87 ARG A N 1
ATOM 671 C CA . ARG A 1 87 ? -8.222 -6.352 10.123 1.00 94.69 87 ARG A CA 1
ATOM 672 C C . ARG A 1 87 ? -9.610 -6.409 9.490 1.00 94.69 87 ARG A C 1
ATOM 674 O O . ARG A 1 87 ? -9.688 -6.583 8.276 1.00 94.69 87 ARG A O 1
ATOM 681 N N . LEU A 1 88 ? -10.677 -6.298 10.284 1.00 95.06 88 LEU A N 1
ATOM 682 C CA . LEU A 1 88 ? -12.043 -6.205 9.761 1.00 95.06 88 LEU A CA 1
ATOM 683 C C . LEU A 1 88 ? -12.225 -4.888 9.006 1.00 95.06 88 LEU A C 1
ATOM 685 O O . LEU A 1 88 ? -12.558 -4.935 7.827 1.00 95.06 88 LEU A O 1
ATOM 689 N N . ASP A 1 89 ? -11.862 -3.757 9.619 1.00 96.12 89 ASP A N 1
ATOM 690 C CA . ASP A 1 89 ? -11.930 -2.438 8.969 1.00 96.12 89 ASP A CA 1
ATOM 691 C C . ASP A 1 89 ? -11.142 -2.412 7.653 1.00 96.12 89 ASP A C 1
ATOM 693 O O . ASP A 1 89 ? -11.592 -1.888 6.635 1.00 96.12 89 ASP A O 1
ATOM 697 N N . LEU A 1 90 ? -9.952 -3.018 7.651 1.00 94.81 90 LEU A N 1
ATOM 698 C CA . LEU A 1 90 ? -9.146 -3.136 6.448 1.00 94.81 90 LEU A CA 1
ATOM 699 C C . LEU A 1 90 ? -9.831 -3.994 5.383 1.00 94.81 90 LEU A C 1
ATOM 701 O O . LEU A 1 90 ? -9.786 -3.646 4.207 1.00 94.81 90 LEU A O 1
ATOM 705 N N . ARG A 1 91 ? -10.414 -5.134 5.764 1.00 92.88 91 ARG A N 1
ATOM 706 C CA . ARG A 1 91 ? -11.100 -6.016 4.817 1.00 92.88 91 ARG A CA 1
ATOM 707 C C . ARG A 1 91 ? -12.259 -5.285 4.155 1.00 92.88 91 ARG A C 1
ATOM 709 O O . ARG A 1 91 ? -12.381 -5.370 2.936 1.00 92.88 91 ARG A O 1
ATOM 716 N N . ASP A 1 92 ? -13.040 -4.552 4.939 1.00 94.00 92 ASP A N 1
ATOM 717 C CA . ASP A 1 92 ? -14.168 -3.768 4.448 1.00 94.00 92 ASP A CA 1
ATOM 718 C C . ASP A 1 92 ? -13.674 -2.685 3.479 1.00 94.00 92 ASP A C 1
ATOM 720 O O . ASP A 1 92 ? -14.111 -2.643 2.329 1.00 94.00 92 ASP A O 1
ATOM 724 N N . LEU A 1 93 ? -12.643 -1.925 3.859 1.00 94.88 93 LEU A N 1
ATOM 725 C CA . LEU A 1 93 ? -12.030 -0.907 3.001 1.00 94.88 93 LEU A CA 1
ATOM 726 C C . LEU A 1 93 ? -11.485 -1.478 1.682 1.00 94.88 93 LEU A C 1
ATOM 728 O O . LEU A 1 93 ? -11.660 -0.893 0.615 1.00 94.88 93 LEU A O 1
ATOM 732 N N . LEU A 1 94 ? -10.803 -2.625 1.727 1.00 93.06 94 LEU A N 1
ATOM 733 C CA . LEU A 1 94 ? -10.311 -3.285 0.516 1.00 93.06 94 LEU A CA 1
ATOM 734 C C . LEU A 1 94 ? -11.467 -3.804 -0.345 1.00 93.06 94 LEU A C 1
ATOM 736 O O . LEU A 1 94 ? -11.355 -3.786 -1.575 1.00 93.06 94 LEU A O 1
ATOM 740 N N . SER A 1 95 ? -12.562 -4.235 0.289 1.00 91.19 95 SER A N 1
ATOM 741 C CA . SER A 1 95 ? -13.750 -4.743 -0.393 1.00 91.19 95 SER A CA 1
ATOM 742 C C . SER A 1 95 ? -14.441 -3.703 -1.270 1.00 91.19 95 SER A C 1
ATOM 744 O O . SER A 1 95 ? -14.926 -4.026 -2.353 1.00 91.19 95 SER A O 1
ATOM 746 N N . GLU A 1 96 ? -14.391 -2.443 -0.843 1.00 93.69 96 GLU A N 1
ATOM 747 C CA . GLU A 1 96 ? -14.987 -1.303 -1.539 1.00 93.69 96 GLU A CA 1
ATOM 748 C C . GLU A 1 96 ? -14.184 -0.847 -2.767 1.00 93.69 96 GLU A C 1
ATOM 750 O O . GLU A 1 96 ? -14.739 -0.213 -3.667 1.00 93.69 96 GLU A O 1
ATOM 755 N N . HIS A 1 97 ? -12.881 -1.146 -2.822 1.00 92.56 97 HIS A N 1
ATOM 756 C CA . HIS A 1 97 ? -11.966 -0.470 -3.751 1.00 92.56 97 HIS A CA 1
ATOM 757 C C . HIS A 1 97 ? -11.177 -1.368 -4.694 1.00 92.56 97 HIS A C 1
ATOM 759 O O . HIS A 1 97 ? -10.786 -0.920 -5.773 1.00 92.56 97 HIS A O 1
ATOM 765 N N . VAL A 1 98 ? -10.914 -2.611 -4.316 1.00 87.50 98 VAL A N 1
ATOM 766 C CA . VAL A 1 98 ? -10.193 -3.561 -5.171 1.00 87.50 98 VAL A CA 1
ATOM 767 C C . VAL A 1 98 ? -11.177 -4.658 -5.532 1.00 87.50 98 VAL A C 1
ATOM 769 O O . VAL A 1 98 ? -11.886 -5.066 -4.639 1.00 87.50 98 VAL A O 1
ATOM 772 N N . PRO A 1 99 ? -11.299 -5.162 -6.760 1.00 77.56 99 PRO A N 1
ATOM 773 C CA . PRO A 1 99 ? -12.202 -6.282 -7.036 1.00 77.56 99 PRO A CA 1
ATOM 774 C C . PRO A 1 99 ? -11.624 -7.618 -6.514 1.00 77.56 99 PRO A C 1
ATOM 776 O O . PRO A 1 99 ? -10.408 -7.763 -6.384 1.00 77.56 99 PRO A O 1
ATOM 779 N N . ASP A 1 100 ? -12.487 -8.577 -6.153 1.00 68.88 100 ASP A N 1
ATOM 780 C CA . ASP A 1 100 ? -12.087 -9.837 -5.487 1.00 68.88 100 ASP A CA 1
ATOM 781 C C . ASP A 1 100 ? -11.115 -10.694 -6.321 1.00 68.88 100 ASP A C 1
ATOM 783 O O . ASP A 1 100 ? -10.276 -11.395 -5.764 1.00 68.88 100 ASP A O 1
ATOM 787 N N . ASP A 1 101 ? -11.179 -10.611 -7.648 1.00 66.00 101 ASP A N 1
ATOM 788 C CA . ASP A 1 101 ? -10.288 -11.299 -8.590 1.00 66.00 101 ASP A CA 1
ATOM 789 C C . ASP A 1 101 ? -8.885 -10.670 -8.676 1.00 66.00 101 ASP A C 1
ATOM 791 O O . ASP A 1 101 ? -7.912 -11.342 -9.025 1.00 66.00 101 ASP A O 1
ATOM 795 N N . ALA A 1 102 ? -8.760 -9.391 -8.316 1.00 60.56 102 ALA A N 1
ATOM 796 C CA . ALA A 1 102 ? -7.489 -8.677 -8.236 1.00 60.56 102 ALA A CA 1
ATOM 797 C C . ALA A 1 102 ? -6.820 -8.792 -6.854 1.00 60.56 102 ALA A C 1
ATOM 799 O O . ALA A 1 102 ? -5.617 -8.530 -6.734 1.00 60.56 102 ALA A O 1
ATOM 800 N N . ARG A 1 103 ? -7.569 -9.187 -5.814 1.00 61.62 103 ARG A N 1
ATOM 801 C CA . ARG A 1 103 ? -7.068 -9.335 -4.440 1.00 61.62 103 ARG A CA 1
ATOM 802 C C . ARG A 1 103 ? -6.488 -10.730 -4.217 1.00 61.62 103 ARG A C 1
ATOM 804 O O . ARG A 1 103 ? -7.206 -11.720 -4.165 1.00 61.62 103 ARG A O 1
ATOM 811 N N . HIS A 1 104 ? -5.182 -10.806 -3.978 1.00 63.81 104 HIS A N 1
ATOM 812 C CA . HIS A 1 104 ? -4.617 -11.944 -3.252 1.00 63.81 104 HIS A CA 1
ATOM 813 C C . HIS A 1 104 ? -4.598 -11.608 -1.760 1.00 63.81 104 HIS A C 1
ATOM 815 O O . HIS A 1 104 ? -4.160 -10.514 -1.402 1.00 63.81 104 HIS A O 1
ATOM 821 N N . ALA A 1 105 ? -5.065 -12.516 -0.897 1.00 60.34 105 ALA A N 1
ATOM 822 C CA . ALA A 1 105 ? -5.000 -12.308 0.546 1.00 60.34 105 ALA A CA 1
ATOM 823 C C . ALA A 1 105 ? -3.521 -12.196 0.973 1.00 60.34 105 ALA A C 1
ATOM 825 O O . ALA A 1 105 ? -2.756 -13.133 0.740 1.00 60.34 105 ALA A O 1
ATOM 826 N N . PRO A 1 106 ? -3.086 -11.068 1.559 1.00 62.59 106 PRO A N 1
ATOM 827 C CA . PRO A 1 106 ? -1.762 -10.961 2.155 1.00 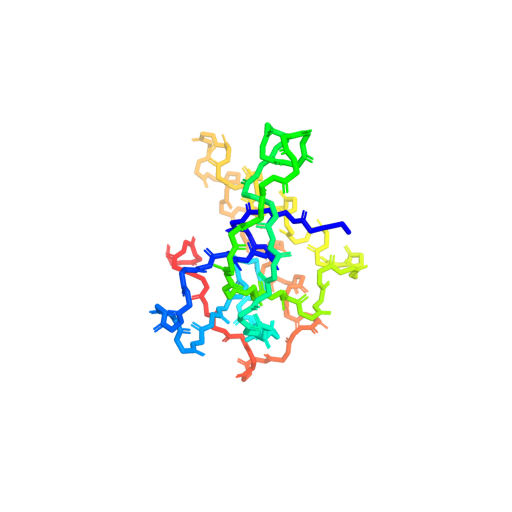62.59 106 PRO A CA 1
ATOM 828 C C . PRO A 1 106 ? -1.556 -12.058 3.208 1.00 62.59 106 PRO A C 1
ATOM 830 O O . PRO A 1 106 ? -2.482 -12.383 3.946 1.00 62.59 106 PRO A O 1
ATOM 833 N N . GLU A 1 107 ? -0.341 -12.596 3.326 1.00 59.38 107 GLU A N 1
ATOM 834 C CA . GLU A 1 107 ? -0.035 -13.723 4.230 1.00 59.38 107 GLU A CA 1
ATOM 835 C C . GLU A 1 107 ? -0.368 -13.454 5.711 1.00 59.38 107 GLU A C 1
ATOM 837 O O . GLU A 1 107 ? -0.556 -14.384 6.485 1.00 59.38 107 GLU A O 1
ATOM 842 N N . TRP A 1 108 ? -0.480 -12.187 6.115 1.00 57.81 108 TRP A N 1
ATOM 843 C CA . TRP A 1 108 ? -0.820 -11.756 7.478 1.00 57.81 108 TRP A CA 1
ATOM 844 C C . TRP A 1 108 ? -2.323 -11.504 7.707 1.00 57.81 108 TRP A C 1
ATOM 846 O O . TRP A 1 108 ? -2.732 -11.167 8.827 1.00 57.81 108 TRP A O 1
ATOM 856 N N . LEU A 1 109 ? -3.137 -11.616 6.649 1.00 53.81 109 LEU A N 1
ATOM 857 C CA . LEU A 1 109 ? -4.600 -11.582 6.716 1.00 53.81 109 LEU A CA 1
ATOM 858 C C . LEU A 1 109 ? -5.203 -12.945 7.115 1.00 53.81 109 LEU A C 1
ATOM 860 O O . LEU A 1 109 ? -6.407 -12.995 7.381 1.00 53.81 109 LEU A O 1
ATOM 864 N N . GLY A 1 110 ? -4.382 -14.004 7.165 1.00 46.75 110 GLY A N 1
ATOM 865 C CA . GLY A 1 110 ? -4.707 -15.344 7.673 1.00 46.75 110 GLY A CA 1
ATOM 866 C C . GLY A 1 110 ? -4.367 -15.549 9.146 1.00 46.75 110 GLY A C 1
ATOM 867 O O . GLY A 1 110 ? -3.425 -14.893 9.647 1.00 46.75 110 GLY A O 1
#

Organism: NCBI:txid2527974